Protein AF-A0A645IT34-F1 (afdb_monomer)

Mean predicted aligned error: 4.38 Å

Radius of gyration: 15.66 Å; Cα contacts (8 Å, |Δi|>4): 293; chains: 1; bounding box: 39×38×45 Å

Foldseek 3Di:
DDPPLLVVFVVQQLQVLLVVVVVVFFSKKKWFDWDLFDIHIWTWGADPQFIWTATDDLFPQQGTGDRPHNDPLSRSVSCQCLQAALVQQRITWKMWDIDGCVVCVVVVSNNDPDDPVVVVVVRVVTDIDTNDDPVVNVPDDGDDPVSSVNRNVNGDPVSGRDGDD

pLDDT: mean 91.28, std 12.52, range [31.8, 98.81]

Nearest PDB structures (foldseek):
  7ob6-assembly1_B  TM=9.383E-01  e=1.664E-15  candidate division CPR1
  7ob6-assembly1_A  TM=9.328E-01  e=3.377E-15  candidate division CPR1
  7ob7-assembly1_A-2  TM=9.405E-01  e=4.811E-15  candidate division CPR1
  7pjo-assembly1_AAA  TM=9.382E-01  e=5.742E-15  candidate division CPR1
  7pjo-assembly1_BBB  TM=9.406E-01  e=7.269E-15  candidate division CPR1

Sequence (165 aa):
MFEERTAHCCEGALFAASRLCVLGFPPLLMDLRAWNDDDHVIALFKSDGCWGAVAKSNFTTLRYREPVYRTLRELAMSYFDFYFNTIGQKTLRAYSSPLRLSQFDKRGWSTSDGDLEYIGDSFAKLAYHPLLSEAQTAALSTVDEALLHAGLLGSNPAGLYRPKE

Solvent-accessible surface area (backbone atoms only — not comparable to full-atom values): 9313 Å² total; per-residue (Å²): 141,68,63,83,67,51,50,63,23,41,53,41,11,52,53,42,20,47,52,40,36,76,75,71,37,69,37,26,34,33,43,38,38,41,50,68,45,70,57,48,35,31,10,42,44,74,47,97,82,10,36,24,34,39,33,45,54,58,37,58,67,55,31,71,43,72,49,76,22,79,42,72,66,53,46,54,54,75,39,39,94,63,32,51,37,88,87,23,45,64,20,63,44,28,36,40,54,74,44,62,52,71,84,39,54,94,70,36,70,83,79,49,94,63,89,61,61,70,60,58,63,48,58,76,72,46,59,70,46,72,75,60,53,71,71,57,60,76,66,60,67,61,59,55,68,70,58,46,55,56,29,48,50,90,39,55,78,90,73,54,65,81,60,80,132

Secondary structure (DSSP, 8-state):
---TTHHHHHHHHHHHHHHHHHTT---EEEEEEESSS--EEEEEEEETTEEEEE---SSGGGS-EEEEESSHHHHHHHHHTT-B-TT--B-EEEEEPPEEGGGGGGGTTTT--S--HHHHHHHTTS-EEESS-HHHHHTPPPPPHHHHHHHHTT--GGGS-----

Structure (mmCIF, N/CA/C/O backbone):
data_AF-A0A645IT34-F1
#
_entry.id   AF-A0A645IT34-F1
#
loop_
_atom_site.group_PDB
_atom_site.id
_atom_site.type_symbol
_atom_site.label_atom_id
_atom_site.label_alt_id
_atom_site.label_comp_id
_atom_site.label_asym_id
_atom_site.label_entity_id
_atom_site.label_seq_id
_atom_site.pdbx_PDB_ins_code
_atom_site.Cartn_x
_atom_site.Cartn_y
_atom_site.Cartn_z
_atom_site.occupancy
_atom_site.B_iso_or_equiv
_atom_site.auth_seq_id
_atom_site.auth_comp_id
_atom_site.auth_asym_id
_atom_site.auth_atom_id
_atom_site.pdbx_PDB_model_num
ATOM 1 N N . MET A 1 1 ? 13.071 11.536 10.228 1.00 31.80 1 MET A N 1
ATOM 2 C CA . MET A 1 1 ? 13.920 11.019 9.120 1.00 31.80 1 MET A CA 1
ATOM 3 C C . MET A 1 1 ? 13.035 10.331 8.078 1.00 31.80 1 MET A C 1
ATOM 5 O O . MET A 1 1 ? 13.153 9.137 7.845 1.00 31.80 1 MET A O 1
ATOM 9 N N . PHE A 1 2 ? 12.119 11.085 7.472 1.00 32.41 2 PHE A N 1
ATOM 10 C CA . PHE A 1 2 ? 11.416 10.659 6.267 1.00 32.41 2 PHE A CA 1
ATOM 11 C C . PHE A 1 2 ? 12.224 11.176 5.082 1.00 32.41 2 PHE A C 1
ATOM 13 O O . PHE A 1 2 ? 12.563 12.359 5.058 1.00 32.41 2 PHE A O 1
ATOM 20 N N . GLU A 1 3 ? 12.556 10.331 4.107 1.00 39.53 3 GLU A N 1
ATOM 21 C CA . GLU A 1 3 ? 12.909 10.874 2.795 1.00 39.53 3 GLU A CA 1
ATOM 22 C C . GLU A 1 3 ? 11.698 11.693 2.336 1.00 39.53 3 GLU A C 1
ATOM 24 O O . GLU A 1 3 ? 10.581 11.175 2.363 1.00 39.53 3 GLU A O 1
ATOM 29 N N . GLU A 1 4 ? 11.892 12.960 1.960 1.00 40.44 4 GLU A N 1
ATOM 30 C CA . GLU A 1 4 ? 10.839 13.962 1.679 1.00 40.44 4 GLU A CA 1
ATOM 31 C C . GLU A 1 4 ? 9.715 13.473 0.729 1.00 40.44 4 GLU A C 1
ATOM 33 O O . GLU A 1 4 ? 8.656 14.083 0.629 1.00 40.44 4 GLU A O 1
ATOM 38 N N . ARG A 1 5 ? 9.915 12.341 0.046 1.00 49.25 5 ARG A N 1
ATOM 39 C CA . ARG A 1 5 ? 9.008 11.705 -0.919 1.00 49.25 5 ARG A CA 1
ATOM 40 C C . ARG A 1 5 ? 8.023 10.704 -0.304 1.00 49.25 5 ARG A C 1
ATOM 42 O O . ARG A 1 5 ? 6.899 10.594 -0.791 1.00 49.25 5 ARG A O 1
ATOM 49 N N . THR A 1 6 ? 8.386 10.069 0.813 1.00 49.62 6 THR A N 1
ATOM 50 C CA . THR A 1 6 ? 7.482 9.211 1.612 1.00 49.62 6 THR A CA 1
ATOM 51 C C . THR A 1 6 ? 6.417 10.021 2.363 1.00 49.62 6 THR A C 1
ATOM 53 O O . THR A 1 6 ? 5.335 9.505 2.658 1.00 49.62 6 THR A O 1
ATOM 56 N N . ALA A 1 7 ? 6.671 11.315 2.594 1.00 54.69 7 ALA A N 1
ATOM 57 C CA . ALA A 1 7 ? 5.741 12.229 3.257 1.00 54.69 7 ALA A CA 1
ATOM 58 C C . ALA A 1 7 ? 4.406 12.354 2.498 1.00 54.69 7 ALA A C 1
ATOM 60 O O . ALA A 1 7 ? 3.340 12.227 3.095 1.00 54.69 7 ALA A O 1
ATOM 61 N N . HIS A 1 8 ? 4.436 12.473 1.166 1.00 64.69 8 HIS A N 1
ATOM 62 C CA . HIS A 1 8 ? 3.219 12.718 0.383 1.00 64.69 8 HIS A CA 1
ATOM 63 C C . HIS A 1 8 ? 2.250 11.529 0.313 1.00 64.69 8 HIS A C 1
ATOM 65 O O . HIS A 1 8 ? 1.036 11.725 0.210 1.00 64.69 8 HIS A O 1
ATOM 71 N N . CYS A 1 9 ? 2.754 10.291 0.317 1.00 76.75 9 CYS A N 1
ATOM 72 C CA . CYS A 1 9 ? 1.891 9.106 0.353 1.00 76.75 9 CYS A CA 1
ATOM 73 C C . CYS A 1 9 ? 1.322 8.900 1.764 1.00 76.75 9 CYS A C 1
ATOM 75 O O . CYS A 1 9 ? 0.128 8.632 1.910 1.00 76.75 9 CYS A O 1
ATOM 77 N N . CYS A 1 10 ? 2.148 9.112 2.796 1.00 83.81 10 CYS A N 1
ATOM 78 C CA . CYS A 1 10 ? 1.741 9.020 4.197 1.00 83.81 10 CYS A CA 1
ATOM 79 C C . CYS A 1 10 ? 0.637 10.034 4.547 1.00 83.81 10 CYS A C 1
ATOM 81 O O . CYS A 1 10 ? -0.391 9.648 5.099 1.00 83.81 10 CYS A O 1
ATOM 83 N N . GLU A 1 11 ? 0.780 11.301 4.145 1.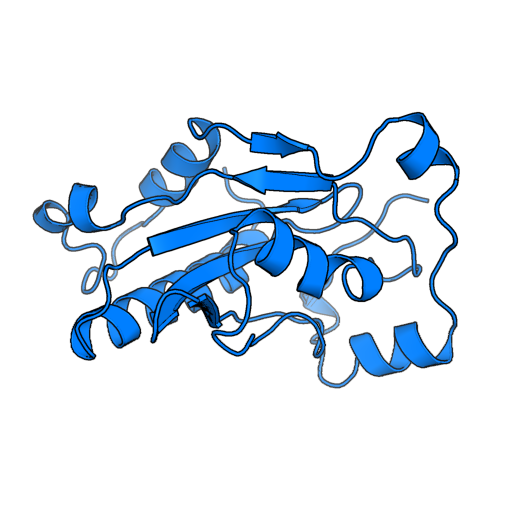00 86.75 11 GLU A N 1
ATOM 84 C CA . GLU A 1 11 ? -0.246 12.344 4.312 1.00 86.75 11 GLU A CA 1
ATOM 85 C C . GLU A 1 11 ? -1.580 11.951 3.664 1.00 86.75 11 GLU A C 1
ATOM 87 O O . GLU A 1 11 ? -2.644 12.057 4.280 1.00 86.75 11 GLU A O 1
ATOM 92 N N . GLY A 1 12 ? -1.532 11.438 2.429 1.00 89.25 12 GLY A N 1
ATOM 93 C CA . GLY A 1 12 ? -2.719 10.957 1.724 1.00 89.25 12 GLY A CA 1
ATOM 94 C C . GLY A 1 12 ? -3.400 9.788 2.441 1.00 89.25 12 GLY A C 1
ATOM 95 O O . GLY A 1 12 ? -4.629 9.748 2.531 1.00 89.25 12 GLY A O 1
ATOM 96 N N . ALA A 1 13 ? -2.619 8.855 2.990 1.00 92.75 13 ALA A N 1
ATOM 97 C CA . ALA A 1 13 ? -3.135 7.731 3.763 1.00 92.75 13 ALA A CA 1
ATOM 98 C C . ALA A 1 13 ? -3.726 8.175 5.110 1.00 92.75 13 ALA A C 1
ATOM 100 O O . ALA A 1 13 ? -4.787 7.695 5.502 1.00 92.75 13 ALA A O 1
ATOM 101 N N . LEU A 1 14 ? -3.101 9.133 5.795 1.00 92.50 14 LEU A N 1
ATOM 102 C CA . LEU A 1 14 ? -3.616 9.718 7.036 1.00 92.50 14 LEU A CA 1
ATOM 103 C C . LEU A 1 14 ? -4.942 10.443 6.806 1.00 92.50 14 LEU A C 1
ATOM 105 O O . LEU A 1 14 ? -5.901 10.238 7.555 1.00 92.50 14 LEU A O 1
ATOM 109 N N . PHE A 1 15 ? -5.032 11.226 5.729 1.00 91.88 15 PHE A N 1
ATOM 110 C CA . PHE A 1 15 ? -6.286 11.845 5.317 1.00 91.88 15 PHE A CA 1
ATOM 111 C C . PHE A 1 15 ? -7.356 10.792 5.010 1.00 91.88 15 PHE A C 1
ATOM 113 O O . PHE A 1 15 ? -8.481 10.893 5.494 1.00 91.88 15 PHE A O 1
ATOM 120 N N . ALA A 1 16 ? -7.025 9.746 4.252 1.00 94.94 16 ALA A N 1
ATOM 121 C CA . ALA A 1 16 ? -7.971 8.674 3.964 1.00 94.94 16 ALA A CA 1
ATOM 122 C C . ALA A 1 16 ? -8.441 7.957 5.243 1.00 94.94 16 ALA A C 1
ATOM 124 O O . ALA A 1 16 ? -9.641 7.749 5.420 1.00 94.94 16 ALA A O 1
ATOM 125 N N . ALA A 1 17 ? -7.529 7.643 6.165 1.00 95.81 17 ALA A N 1
ATOM 126 C CA . ALA A 1 17 ? -7.849 7.010 7.441 1.00 95.81 17 ALA A CA 1
ATOM 127 C C . ALA A 1 17 ? -8.752 7.889 8.319 1.00 95.81 17 ALA A C 1
ATOM 129 O O . ALA A 1 17 ? -9.671 7.369 8.953 1.00 95.81 17 ALA A O 1
ATOM 130 N N . SER A 1 18 ? -8.551 9.212 8.333 1.00 93.94 18 SER A N 1
ATOM 131 C CA . SER A 1 18 ? -9.427 10.124 9.080 1.00 93.94 18 SER A CA 1
ATOM 132 C C . SER A 1 18 ? -10.846 10.151 8.502 1.00 93.94 18 SER A C 1
ATOM 134 O O . SER A 1 18 ? -11.819 10.129 9.256 1.00 93.94 18 SER A O 1
ATOM 136 N N . ARG A 1 19 ? -10.996 10.101 7.171 1.00 95.56 19 ARG A N 1
ATOM 137 C CA . ARG A 1 19 ? -12.315 10.017 6.516 1.00 95.56 19 ARG A CA 1
ATOM 138 C C . ARG A 1 19 ? -12.985 8.664 6.712 1.00 95.56 19 ARG A C 1
ATOM 140 O O . ARG A 1 19 ? -14.176 8.626 7.001 1.00 95.56 19 ARG A O 1
ATOM 147 N N . LEU A 1 20 ? -12.232 7.571 6.642 1.00 96.00 20 LEU A N 1
ATOM 148 C CA . LEU A 1 20 ? -12.731 6.237 6.979 1.00 96.00 20 LEU A CA 1
ATOM 149 C C . LEU A 1 20 ? -13.222 6.171 8.433 1.00 96.00 20 LEU A C 1
ATOM 151 O O . LEU A 1 20 ? -14.267 5.579 8.694 1.00 96.00 20 LEU A O 1
ATOM 155 N N . CYS A 1 21 ? -12.535 6.849 9.355 1.00 94.38 21 CYS A N 1
ATOM 156 C CA . CYS A 1 21 ? -12.971 6.971 10.745 1.00 94.38 21 CYS A CA 1
ATOM 157 C C . CYS A 1 21 ? -14.329 7.673 10.878 1.00 94.38 21 CYS A C 1
ATOM 159 O O . CYS A 1 21 ? -15.185 7.206 11.627 1.00 94.38 21 CYS A O 1
ATOM 161 N N . VAL A 1 22 ? -14.563 8.750 10.118 1.00 94.94 22 VAL A N 1
ATOM 162 C CA . VAL A 1 22 ? -15.874 9.431 10.066 1.00 94.94 22 VAL A CA 1
ATOM 163 C C . VAL A 1 22 ? -16.975 8.499 9.546 1.00 94.94 22 VAL A C 1
ATOM 165 O O . VAL A 1 22 ? -18.113 8.584 9.999 1.00 94.94 22 VAL A O 1
ATOM 168 N N . LEU A 1 23 ? -16.638 7.579 8.640 1.00 95.81 23 LEU A N 1
ATOM 169 C CA . LEU A 1 23 ? -17.555 6.563 8.110 1.00 95.81 23 LEU A CA 1
ATOM 170 C C . LEU A 1 23 ? -17.748 5.352 9.047 1.00 95.81 23 LEU A C 1
ATOM 172 O O . LEU A 1 23 ? -18.473 4.425 8.696 1.00 95.81 23 LEU A O 1
ATOM 176 N N . GLY A 1 24 ? -17.126 5.346 10.232 1.00 96.38 24 GLY A N 1
ATOM 177 C CA . GLY A 1 24 ? -17.273 4.289 11.238 1.00 96.38 24 GLY A CA 1
ATOM 178 C C . GLY A 1 24 ? -16.257 3.146 11.141 1.00 96.38 24 GLY A C 1
ATOM 179 O O . GLY A 1 24 ? -16.355 2.180 11.899 1.00 96.38 24 GLY A O 1
ATOM 180 N N . PHE A 1 25 ? -15.264 3.235 10.251 1.00 97.44 25 PHE A N 1
ATOM 181 C CA . PHE A 1 25 ? -14.182 2.250 10.171 1.00 97.44 25 PHE A CA 1
ATOM 182 C C . PHE A 1 25 ? -13.059 2.569 11.170 1.00 97.44 25 PHE A C 1
ATOM 184 O O . PHE A 1 25 ? -12.793 3.734 11.458 1.00 97.44 25 PHE A O 1
ATOM 191 N N . PRO A 1 26 ? -12.339 1.564 11.696 1.00 96.38 26 PRO A N 1
ATOM 192 C CA . PRO A 1 26 ? -11.176 1.828 12.536 1.00 96.38 26 PRO A CA 1
ATOM 193 C C . PRO A 1 26 ? -10.063 2.521 11.719 1.00 96.38 26 PRO A C 1
ATOM 195 O O . PRO A 1 26 ? -9.798 2.095 10.594 1.00 96.38 26 PRO A O 1
ATOM 198 N N . PRO A 1 27 ? -9.362 3.531 12.271 1.00 95.88 27 PRO A N 1
ATOM 199 C CA . PRO A 1 27 ? -8.312 4.247 11.551 1.00 95.88 27 PRO A CA 1
ATOM 200 C C . PRO A 1 27 ? -7.025 3.413 11.543 1.00 95.88 27 PRO A C 1
ATOM 202 O O . PRO A 1 27 ? -6.215 3.451 12.476 1.00 95.88 27 PRO A O 1
ATOM 205 N N . LEU A 1 28 ? -6.880 2.590 10.509 1.00 97.81 28 LEU A N 1
ATOM 206 C CA . LEU A 1 28 ? -5.786 1.640 10.351 1.00 97.81 28 LEU A CA 1
ATOM 207 C C 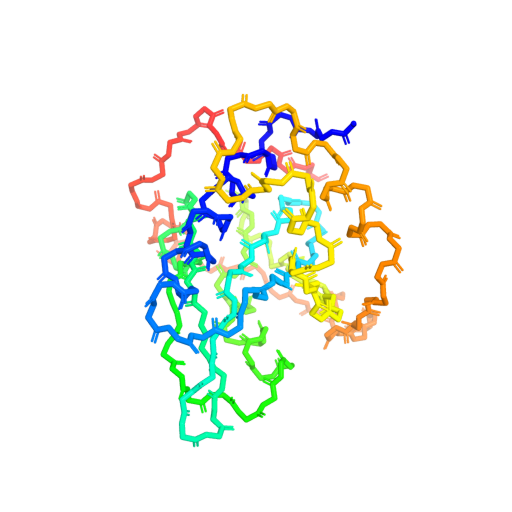. LEU A 1 28 ? -4.929 2.014 9.143 1.00 97.81 28 LEU A C 1
ATOM 209 O O . LEU A 1 28 ? -5.463 2.276 8.067 1.00 97.81 28 LEU A O 1
ATOM 213 N N . LEU A 1 29 ? -3.609 1.967 9.308 1.00 97.62 29 LEU A N 1
ATOM 214 C CA . LEU A 1 29 ? -2.649 2.068 8.211 1.00 97.62 29 LEU A CA 1
ATOM 215 C C . LEU A 1 29 ? -1.864 0.767 8.061 1.00 97.62 29 LEU A C 1
ATOM 217 O O . LEU A 1 29 ? -1.687 0.022 9.024 1.00 97.62 29 LEU A O 1
ATOM 221 N N . MET A 1 30 ? -1.357 0.519 6.863 1.00 98.06 30 MET A N 1
ATOM 222 C CA . MET A 1 30 ? -0.394 -0.541 6.586 1.00 98.06 30 MET A CA 1
ATOM 223 C C . MET A 1 30 ? 0.677 -0.004 5.65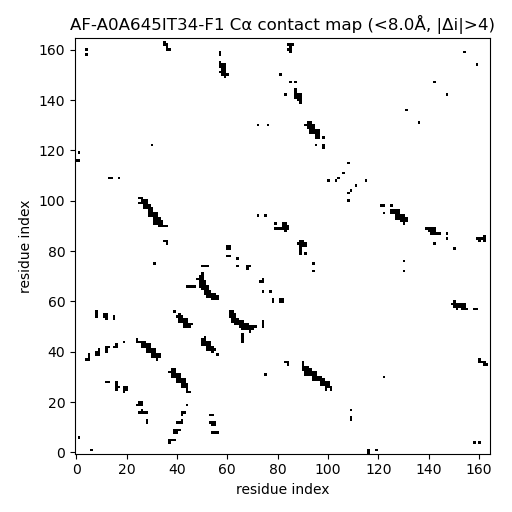4 1.00 98.06 30 MET A C 1
ATOM 225 O O . MET A 1 30 ? 0.360 0.728 4.720 1.00 98.06 30 MET A O 1
ATOM 229 N N . ASP A 1 31 ? 1.922 -0.371 5.917 1.00 97.25 31 ASP A N 1
ATOM 230 C CA . ASP A 1 31 ? 3.045 -0.027 5.061 1.00 97.25 31 ASP A CA 1
ATOM 231 C C . ASP A 1 31 ? 3.371 -1.185 4.112 1.00 97.25 31 ASP A C 1
ATOM 233 O O . ASP A 1 31 ? 3.454 -2.345 4.533 1.00 97.25 31 ASP A O 1
ATOM 237 N N . LEU A 1 32 ? 3.526 -0.866 2.832 1.00 97.81 32 LEU A N 1
ATOM 238 C CA . LEU A 1 32 ? 4.000 -1.755 1.783 1.00 97.81 32 LEU A CA 1
ATOM 239 C C . LEU A 1 32 ? 5.468 -1.427 1.517 1.00 97.81 32 LEU A C 1
ATOM 241 O O . LEU A 1 32 ? 5.782 -0.379 0.961 1.00 97.81 32 LEU A O 1
ATOM 245 N N . ARG A 1 33 ? 6.356 -2.347 1.895 1.00 96.50 33 ARG A N 1
ATOM 246 C CA . ARG A 1 33 ? 7.799 -2.136 1.808 1.00 96.50 33 ARG A CA 1
ATOM 247 C C . ARG A 1 33 ? 8.357 -2.590 0.474 1.00 96.50 33 ARG A C 1
ATOM 249 O O . ARG A 1 33 ? 8.176 -3.756 0.092 1.00 96.50 33 ARG A O 1
ATOM 256 N N . ALA A 1 34 ? 9.099 -1.709 -0.175 1.00 96.38 34 ALA A N 1
ATOM 257 C CA . ALA A 1 34 ? 9.693 -1.924 -1.476 1.00 96.38 34 ALA A CA 1
ATOM 258 C C . ALA A 1 34 ? 11.230 -1.979 -1.423 1.00 96.38 34 ALA A C 1
ATOM 260 O O . ALA A 1 34 ? 11.880 -1.667 -0.427 1.00 96.38 34 ALA A O 1
ATOM 261 N N . TRP A 1 35 ? 11.825 -2.459 -2.511 1.00 96.56 35 TRP A N 1
ATOM 262 C CA . TRP A 1 35 ? 13.264 -2.461 -2.754 1.00 96.56 35 TRP A CA 1
ATOM 263 C C . TRP A 1 35 ? 13.560 -1.612 -3.987 1.00 96.56 35 TRP A C 1
ATOM 265 O O . TRP A 1 35 ? 12.932 -1.833 -5.017 1.00 96.56 35 TRP A O 1
ATOM 275 N N . ASN A 1 36 ? 14.546 -0.711 -3.903 1.00 95.50 36 ASN A N 1
ATOM 276 C CA . ASN A 1 36 ? 14.923 0.194 -5.001 1.00 95.50 36 ASN A CA 1
ATOM 277 C C . ASN A 1 36 ? 13.731 1.018 -5.533 1.00 95.50 36 ASN A C 1
ATOM 279 O O . ASN A 1 36 ? 13.572 1.197 -6.744 1.00 95.50 36 ASN A O 1
ATOM 283 N N . ASP A 1 37 ? 12.869 1.446 -4.610 1.00 95.00 37 ASP A N 1
ATOM 284 C CA . ASP A 1 37 ? 11.627 2.181 -4.849 1.00 95.00 37 ASP A CA 1
ATOM 285 C C . ASP A 1 37 ? 11.160 2.853 -3.548 1.00 95.00 37 ASP A C 1
ATOM 287 O O . ASP A 1 37 ? 11.715 2.567 -2.483 1.00 95.00 37 ASP A O 1
ATOM 291 N N . ASP A 1 38 ? 10.131 3.696 -3.629 1.00 91.62 38 ASP A N 1
ATOM 292 C CA . ASP A 1 38 ? 9.465 4.261 -2.451 1.00 91.62 38 ASP A CA 1
ATOM 293 C C . ASP A 1 38 ? 8.559 3.216 -1.765 1.00 91.62 38 ASP A C 1
ATOM 295 O O . ASP A 1 38 ? 7.832 2.464 -2.426 1.00 91.62 38 ASP A O 1
ATOM 299 N N . ASP A 1 39 ? 8.557 3.209 -0.429 1.00 93.50 39 ASP A N 1
ATOM 300 C CA . ASP A 1 39 ? 7.551 2.507 0.380 1.00 93.50 39 ASP A CA 1
ATOM 301 C C . ASP A 1 39 ? 6.172 3.180 0.221 1.00 93.50 39 ASP A C 1
ATOM 303 O O . ASP A 1 39 ? 6.061 4.371 -0.098 1.00 93.50 39 ASP A O 1
ATOM 307 N N . HIS A 1 40 ? 5.095 2.425 0.450 1.00 94.44 40 HIS A N 1
ATOM 308 C CA . HIS A 1 40 ? 3.733 2.905 0.211 1.00 94.44 40 HIS A CA 1
ATOM 309 C C . HIS A 1 40 ? 2.788 2.615 1.371 1.00 94.44 40 HIS A C 1
ATOM 311 O O . HIS A 1 40 ? 2.376 1.480 1.618 1.00 94.44 40 HIS A O 1
ATOM 317 N N . VAL A 1 41 ? 2.383 3.684 2.054 1.00 95.69 41 VAL A N 1
ATOM 318 C CA . VAL A 1 41 ? 1.425 3.622 3.158 1.00 95.69 41 VAL A CA 1
ATOM 319 C C . VAL A 1 41 ? -0.002 3.676 2.616 1.00 95.69 41 VAL A C 1
ATOM 321 O O . VAL A 1 41 ? -0.367 4.581 1.864 1.00 95.69 41 VAL A O 1
ATOM 324 N N . ILE A 1 42 ? -0.835 2.725 3.039 1.00 97.75 42 ILE A N 1
ATOM 325 C CA . ILE A 1 42 ? -2.238 2.617 2.628 1.00 97.75 42 ILE A CA 1
ATOM 326 C C . ILE A 1 42 ? -3.175 2.638 3.838 1.00 97.75 42 ILE A C 1
ATOM 328 O O . ILE A 1 42 ? -2.873 2.058 4.884 1.00 97.75 42 ILE A O 1
ATOM 332 N N . ALA A 1 43 ? -4.332 3.286 3.697 1.00 98.31 43 ALA A N 1
ATOM 333 C CA . ALA A 1 43 ? -5.379 3.279 4.712 1.00 98.31 43 ALA A CA 1
ATOM 334 C C . ALA A 1 43 ? -6.277 2.056 4.529 1.00 98.31 43 ALA A C 1
ATOM 336 O O . ALA A 1 43 ? -6.857 1.859 3.461 1.00 98.31 43 ALA A O 1
ATOM 337 N N . LEU A 1 44 ? -6.390 1.238 5.570 1.00 98.62 44 LEU A N 1
ATOM 338 C CA . LEU A 1 44 ? -7.147 -0.005 5.541 1.00 98.62 44 LEU A CA 1
ATOM 339 C C . LEU A 1 44 ? -8.593 0.217 5.974 1.00 98.62 44 LEU A C 1
ATOM 341 O O . LEU A 1 44 ? -8.871 0.941 6.929 1.00 98.62 44 LEU A O 1
ATOM 345 N N . PHE A 1 45 ? -9.504 -0.518 5.349 1.00 98.62 45 PHE A N 1
ATOM 346 C CA . PHE A 1 45 ? -10.867 -0.688 5.841 1.00 98.62 45 PHE A CA 1
ATOM 347 C C . PHE A 1 45 ? -11.333 -2.124 5.615 1.00 98.62 45 PHE A C 1
ATOM 349 O O . PHE A 1 45 ? -10.729 -2.880 4.851 1.00 98.62 45 PHE A O 1
ATOM 356 N N . LYS A 1 46 ? -12.392 -2.522 6.322 1.00 98.31 46 LYS A N 1
ATOM 357 C CA . LYS A 1 46 ? -12.940 -3.874 6.235 1.00 98.31 46 LYS A CA 1
ATOM 358 C C . LYS A 1 46 ? -14.456 -3.816 6.086 1.00 98.31 46 LYS A C 1
ATOM 360 O O . LYS A 1 46 ? -15.114 -3.273 6.967 1.00 98.31 46 LYS A O 1
ATOM 365 N N . SER A 1 47 ? -14.983 -4.389 5.006 1.00 98.06 47 SER A N 1
ATOM 366 C CA . SER A 1 47 ? -16.422 -4.530 4.743 1.00 98.06 47 SER A CA 1
ATOM 367 C C . SER A 1 47 ? -16.744 -5.996 4.502 1.00 98.06 47 SER A C 1
ATOM 369 O O . SER A 1 47 ? -15.976 -6.685 3.837 1.00 98.06 47 SER A O 1
ATOM 371 N N . ASP A 1 48 ? -17.835 -6.488 5.089 1.00 97.19 48 ASP A N 1
ATOM 372 C CA . ASP A 1 48 ? -18.326 -7.863 4.893 1.00 97.19 48 ASP A CA 1
ATOM 373 C C . ASP A 1 48 ? -17.245 -8.943 5.082 1.00 97.19 48 ASP A C 1
ATOM 375 O O . ASP A 1 48 ? -17.144 -9.930 4.355 1.00 97.19 48 ASP A O 1
ATOM 379 N N . GLY A 1 49 ? -16.376 -8.731 6.075 1.00 97.38 49 GLY A N 1
ATOM 380 C CA . GLY A 1 49 ? -15.290 -9.654 6.401 1.00 97.38 49 GLY A CA 1
ATOM 381 C C . GLY A 1 49 ? -14.072 -9.587 5.469 1.00 97.38 49 GLY A C 1
ATOM 382 O O . GLY A 1 49 ? -13.095 -10.289 5.739 1.00 97.38 49 GLY A O 1
ATOM 383 N N . CYS A 1 50 ? -14.064 -8.702 4.474 1.00 98.69 50 CYS A N 1
ATOM 384 C CA . CYS A 1 50 ? -12.995 -8.544 3.492 1.00 98.69 50 CYS A CA 1
ATOM 385 C C . CYS A 1 50 ? -12.301 -7.177 3.604 1.00 98.69 50 CYS A C 1
ATOM 387 O O . CYS A 1 50 ? -12.911 -6.165 3.943 1.00 98.69 50 CYS A O 1
ATOM 389 N N . TRP A 1 51 ? -10.996 -7.162 3.360 1.00 98.81 51 TRP A N 1
ATOM 390 C CA . TRP A 1 51 ? -10.123 -5.995 3.418 1.00 98.81 51 TRP A CA 1
ATOM 391 C C . TRP A 1 51 ? -10.130 -5.239 2.106 1.00 98.81 51 TRP A C 1
ATOM 393 O O . TRP A 1 51 ? -10.025 -5.862 1.053 1.00 98.81 51 TRP A O 1
ATOM 403 N N . GLY A 1 52 ? -10.182 -3.913 2.196 1.00 98.69 52 GLY A N 1
ATOM 404 C CA . GLY A 1 52 ? -9.925 -2.973 1.112 1.00 98.69 52 GLY A CA 1
ATOM 405 C C . GLY A 1 52 ? -8.931 -1.904 1.559 1.00 98.69 52 GLY A C 1
ATOM 406 O O . GLY A 1 52 ? -8.531 -1.857 2.730 1.00 98.69 52 GLY A O 1
ATOM 407 N N . ALA A 1 53 ? -8.522 -1.047 0.625 1.00 98.50 53 ALA A N 1
ATOM 408 C CA . ALA A 1 53 ? -7.602 0.040 0.927 1.00 98.50 53 ALA A CA 1
ATOM 409 C C . ALA A 1 53 ? -7.851 1.307 0.108 1.00 98.50 53 ALA A C 1
ATOM 411 O O . ALA A 1 53 ? -8.231 1.259 -1.061 1.00 98.50 53 ALA A O 1
ATOM 412 N N . VAL A 1 54 ? -7.574 2.451 0.729 1.00 98.00 54 VAL A N 1
ATOM 413 C CA . VAL A 1 54 ? -7.549 3.772 0.097 1.00 98.00 54 VAL A CA 1
ATOM 414 C C . VAL A 1 54 ? -6.128 4.317 0.201 1.00 98.00 54 VAL A C 1
ATOM 416 O O . VAL A 1 54 ? -5.535 4.311 1.278 1.00 98.00 54 VAL A O 1
ATOM 419 N N . ALA A 1 55 ? -5.571 4.790 -0.912 1.00 94.69 55 ALA A N 1
ATOM 420 C CA . ALA A 1 55 ? -4.210 5.312 -0.946 1.00 94.69 55 ALA A CA 1
ATOM 421 C C . ALA A 1 55 ? -4.022 6.349 -2.059 1.00 94.69 55 ALA A C 1
ATOM 423 O O . ALA A 1 55 ? -4.736 6.336 -3.068 1.00 94.69 55 ALA A O 1
ATOM 424 N N . LYS A 1 56 ? -3.016 7.213 -1.897 1.00 92.25 56 LYS A N 1
ATOM 425 C CA . LYS A 1 56 ? -2.533 8.137 -2.929 1.00 92.25 56 LYS A CA 1
ATOM 426 C C . LYS A 1 56 ? -1.181 7.650 -3.429 1.00 92.25 56 LYS A C 1
ATOM 428 O O . LYS A 1 56 ? -0.294 7.419 -2.625 1.00 92.25 56 LYS A O 1
ATOM 433 N N . SER A 1 57 ? -0.996 7.571 -4.745 1.00 91.69 57 SER A N 1
ATOM 434 C CA . SER A 1 57 ? 0.294 7.229 -5.355 1.00 91.69 57 SER A CA 1
ATOM 435 C C . SER A 1 57 ? 0.516 7.997 -6.659 1.00 91.69 57 SER A C 1
ATOM 437 O O . SER A 1 57 ? -0.449 8.370 -7.341 1.00 91.69 57 SER A O 1
ATOM 439 N N . ASN A 1 58 ? 1.793 8.227 -6.985 1.00 90.19 58 ASN A N 1
ATOM 440 C CA . ASN A 1 58 ? 2.223 8.732 -8.291 1.00 90.19 58 ASN A CA 1
ATOM 441 C C . ASN A 1 58 ? 1.995 7.693 -9.395 1.00 90.19 58 ASN A C 1
ATOM 443 O O . ASN A 1 58 ? 1.741 8.079 -10.531 1.00 90.19 58 ASN A O 1
ATOM 447 N N . PHE A 1 59 ? 2.011 6.402 -9.051 1.00 93.31 59 PHE A N 1
ATOM 448 C CA . PHE A 1 59 ? 1.618 5.337 -9.961 1.00 93.31 59 PHE A CA 1
ATOM 449 C C . PHE A 1 59 ? 0.102 5.172 -9.931 1.00 93.31 59 PHE A C 1
ATOM 451 O O . PHE A 1 59 ? -0.512 4.975 -8.878 1.00 93.31 59 PHE A O 1
ATOM 458 N N . THR A 1 60 ? -0.522 5.244 -11.103 1.00 91.81 60 THR A N 1
ATOM 459 C CA . THR A 1 60 ? -1.984 5.192 -11.232 1.00 91.81 60 THR A CA 1
ATOM 460 C C . THR A 1 60 ? -2.569 3.864 -10.746 1.00 91.81 60 THR A C 1
ATOM 462 O O . THR A 1 60 ? -3.676 3.832 -10.206 1.00 91.81 60 THR A O 1
ATOM 465 N N . THR A 1 61 ? -1.803 2.782 -10.836 1.00 93.25 61 THR A N 1
ATOM 466 C CA . THR A 1 61 ? -2.201 1.422 -10.452 1.00 93.25 61 THR A CA 1
ATOM 467 C C . THR A 1 61 ? -2.149 1.147 -8.939 1.00 93.25 61 THR A C 1
ATOM 469 O O . THR A 1 61 ? -2.729 0.159 -8.474 1.00 93.25 61 THR A O 1
ATOM 472 N N . LEU A 1 62 ? -1.512 2.019 -8.144 1.00 95.75 62 LEU A N 1
ATOM 473 C CA . LEU A 1 62 ? -1.220 1.800 -6.715 1.00 95.75 62 LEU A CA 1
ATOM 474 C C . LEU A 1 62 ? -2.136 2.585 -5.755 1.00 95.75 62 LEU A C 1
ATOM 476 O O . LEU A 1 62 ? -1.753 2.901 -4.632 1.00 95.75 62 LEU A O 1
ATOM 480 N N . ARG A 1 63 ? -3.357 2.926 -6.177 1.00 94.00 63 ARG A N 1
ATOM 481 C CA . ARG A 1 63 ? -4.309 3.709 -5.367 1.00 94.00 63 ARG A CA 1
ATOM 482 C C . ARG A 1 63 ? -5.293 2.805 -4.606 1.00 94.00 63 ARG A C 1
ATOM 484 O O . ARG A 1 63 ? -4.897 2.080 -3.694 1.00 94.00 63 ARG A O 1
ATOM 491 N N . TYR 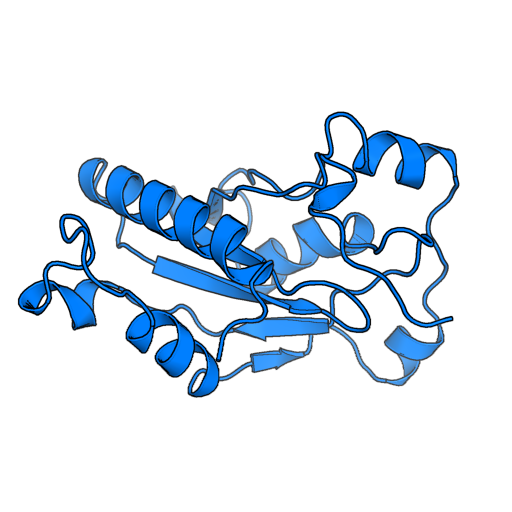A 1 64 ? -6.572 2.851 -4.973 1.00 97.38 64 TYR A N 1
ATOM 492 C CA . TYR A 1 64 ? -7.668 2.159 -4.291 1.00 97.38 64 TYR A CA 1
ATOM 493 C C . TYR A 1 64 ? -7.696 0.645 -4.556 1.00 97.38 64 TYR A C 1
ATOM 495 O O . TYR A 1 64 ? -7.272 0.169 -5.617 1.00 97.38 64 TYR A O 1
ATOM 503 N N . ARG A 1 65 ? -8.236 -0.101 -3.588 1.00 98.31 65 ARG A N 1
ATOM 504 C CA . ARG A 1 65 ? -8.561 -1.525 -3.679 1.00 98.31 65 ARG A CA 1
ATOM 505 C C . ARG A 1 65 ? -9.913 -1.800 -3.030 1.00 98.31 65 ARG A C 1
ATOM 507 O O . ARG A 1 65 ? -10.125 -1.441 -1.872 1.00 98.31 65 ARG A O 1
ATOM 514 N N . GLU A 1 66 ? -10.781 -2.486 -3.771 1.00 98.38 66 GLU A N 1
ATOM 515 C CA . GLU A 1 66 ? -12.085 -2.939 -3.274 1.00 98.38 66 GLU A CA 1
ATOM 516 C C . GLU A 1 66 ? -11.948 -3.889 -2.075 1.00 98.38 66 GLU A C 1
ATOM 518 O O . GLU A 1 66 ? -10.956 -4.625 -1.995 1.00 98.38 66 GLU A O 1
ATOM 523 N N . PRO A 1 67 ? -12.936 -3.929 -1.159 1.00 98.31 67 PRO A N 1
ATOM 524 C CA . PRO A 1 67 ? -12.909 -4.796 0.005 1.00 98.31 67 PRO A CA 1
ATOM 525 C C . PRO A 1 67 ? -13.255 -6.246 -0.355 1.00 98.31 67 PRO A C 1
ATOM 527 O O . PRO A 1 67 ? -14.298 -6.756 0.034 1.00 98.31 67 PRO A O 1
ATOM 530 N N . VAL A 1 68 ? -12.390 -6.921 -1.114 1.00 98.62 68 VAL A N 1
ATOM 531 C CA . VAL A 1 68 ? -12.602 -8.307 -1.589 1.00 98.62 68 VAL A CA 1
ATOM 532 C C . VAL A 1 68 ? -11.528 -9.289 -1.109 1.00 98.62 68 VAL A C 1
ATOM 534 O O . VAL A 1 68 ? -11.610 -10.484 -1.387 1.00 98.62 68 VAL A O 1
ATOM 537 N N . TYR A 1 69 ? -10.524 -8.810 -0.370 1.00 98.69 69 TYR A N 1
ATOM 538 C CA . TYR A 1 69 ? -9.362 -9.601 0.046 1.00 98.69 69 TYR A CA 1
ATOM 539 C C . TYR A 1 69 ? -9.553 -10.163 1.458 1.00 98.69 69 TYR A C 1
ATOM 541 O O . TYR A 1 69 ? -9.791 -9.421 2.407 1.00 98.69 69 TYR A O 1
ATOM 549 N N . ARG A 1 70 ? -9.425 -11.475 1.659 1.00 98.38 70 ARG A N 1
ATOM 550 C CA . ARG A 1 70 ? -9.699 -12.106 2.967 1.00 98.38 70 ARG A CA 1
ATOM 551 C C . ARG A 1 70 ? -8.597 -11.847 3.983 1.00 98.38 70 ARG A C 1
ATOM 553 O O . ARG A 1 70 ? -8.851 -11.770 5.187 1.00 98.38 70 ARG A O 1
ATOM 560 N N . THR A 1 71 ? -7.368 -11.698 3.502 1.00 98.69 71 THR A N 1
ATOM 561 C CA . THR A 1 71 ? -6.181 -11.482 4.332 1.00 98.69 71 THR A CA 1
ATOM 562 C C . THR A 1 71 ? -5.431 -10.222 3.914 1.00 98.69 71 THR A C 1
ATOM 564 O O . THR A 1 71 ? -5.518 -9.776 2.772 1.00 98.69 71 THR A O 1
ATOM 567 N N . LEU A 1 72 ? -4.645 -9.659 4.835 1.00 98.62 72 LEU A N 1
ATOM 568 C CA . LEU A 1 72 ? -3.762 -8.532 4.518 1.00 98.62 72 LEU A CA 1
ATOM 569 C C . LEU A 1 72 ? -2.690 -8.921 3.496 1.00 98.62 72 LEU A C 1
ATOM 571 O O . LEU A 1 72 ? -2.331 -8.107 2.653 1.00 98.62 72 LEU A O 1
ATOM 575 N N . ARG A 1 73 ? -2.242 -10.184 3.513 1.00 98.56 73 ARG A N 1
ATOM 576 C CA . ARG A 1 73 ? -1.354 -10.719 2.478 1.00 98.56 73 ARG A CA 1
ATOM 577 C C . ARG A 1 73 ? -2.016 -10.678 1.104 1.00 98.56 73 ARG A C 1
ATOM 579 O O . ARG A 1 73 ? -1.377 -10.247 0.157 1.00 98.56 73 ARG A O 1
ATOM 586 N N . GLU A 1 74 ? -3.267 -11.124 0.978 1.00 98.75 74 GLU A N 1
ATOM 587 C CA . GLU A 1 74 ? -4.009 -11.050 -0.291 1.00 98.75 74 GLU A CA 1
ATOM 588 C C . GLU A 1 74 ? -4.156 -9.604 -0.773 1.00 98.75 74 GLU A C 1
ATOM 590 O O . GLU A 1 74 ? -3.895 -9.323 -1.941 1.00 98.75 74 GLU A O 1
ATOM 595 N N . LEU A 1 75 ? -4.491 -8.680 0.134 1.00 98.81 75 LEU A N 1
ATOM 596 C CA . LEU A 1 75 ? -4.554 -7.255 -0.181 1.00 98.81 75 LEU A CA 1
ATOM 597 C C . LEU A 1 75 ? -3.196 -6.736 -0.679 1.00 98.81 75 LEU A C 1
ATOM 599 O O . LEU A 1 75 ? -3.146 -6.105 -1.730 1.00 98.81 75 LEU A O 1
ATOM 603 N N . ALA A 1 76 ? -2.096 -7.036 0.015 1.00 98.62 76 ALA A N 1
ATOM 604 C CA . ALA A 1 76 ? -0.750 -6.647 -0.408 1.00 98.62 76 ALA A CA 1
ATOM 605 C C . ALA A 1 76 ? -0.376 -7.257 -1.774 1.00 98.62 76 ALA A C 1
ATOM 607 O O . ALA A 1 76 ? 0.137 -6.559 -2.647 1.00 98.62 76 ALA A O 1
ATOM 608 N N . MET A 1 77 ? -0.709 -8.530 -2.010 1.00 98.56 77 MET A N 1
ATOM 609 C CA . MET A 1 77 ? -0.479 -9.195 -3.298 1.00 98.56 77 MET A CA 1
ATOM 610 C C . MET A 1 77 ? -1.271 -8.558 -4.448 1.00 98.56 77 MET A C 1
ATOM 612 O O . MET A 1 77 ? -0.801 -8.592 -5.579 1.00 98.56 77 MET A O 1
ATOM 616 N N . SER A 1 78 ? -2.410 -7.909 -4.188 1.00 98.44 78 SER A N 1
ATOM 617 C CA . SER A 1 78 ? -3.151 -7.155 -5.216 1.00 98.44 78 SER A CA 1
ATOM 618 C C . SER A 1 78 ? -2.410 -5.919 -5.747 1.00 98.44 78 SER A C 1
ATOM 620 O O . SER A 1 78 ? -2.781 -5.349 -6.777 1.00 98.44 78 SER A O 1
ATOM 622 N N . TYR A 1 79 ? -1.381 -5.460 -5.035 1.00 98.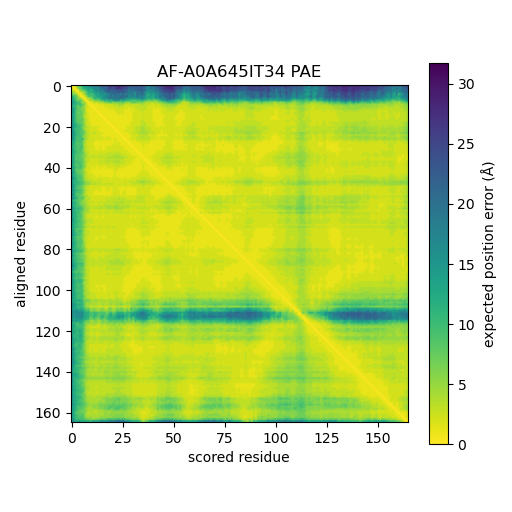25 79 TYR A N 1
ATOM 623 C CA . TYR A 1 79 ? -0.486 -4.407 -5.504 1.00 98.25 79 TYR A CA 1
ATOM 624 C C . TYR A 1 79 ? 0.722 -4.975 -6.252 1.00 98.25 79 TYR A C 1
ATOM 626 O O . TYR A 1 79 ? 1.252 -4.292 -7.116 1.00 98.25 79 TYR A O 1
ATOM 634 N N . PHE A 1 80 ? 1.122 -6.218 -5.967 1.00 98.25 80 PHE A N 1
ATOM 635 C CA . PHE A 1 80 ? 2.420 -6.790 -6.329 1.00 98.25 80 PHE A CA 1
ATOM 636 C C . PHE A 1 80 ? 2.813 -6.635 -7.805 1.00 98.25 80 PHE A C 1
ATOM 638 O O . PHE A 1 80 ? 3.845 -6.036 -8.092 1.00 98.25 80 PHE A O 1
ATOM 645 N N . ASP A 1 81 ? 1.999 -7.123 -8.746 1.00 96.75 81 ASP A N 1
ATOM 646 C CA . ASP A 1 81 ? 2.339 -7.060 -10.179 1.00 96.75 81 ASP A CA 1
ATOM 647 C C . ASP A 1 81 ? 2.336 -5.636 -10.749 1.00 96.75 81 ASP A C 1
ATOM 649 O O . ASP A 1 81 ? 2.904 -5.389 -11.811 1.00 96.75 81 ASP A O 1
ATOM 653 N N . PHE A 1 82 ? 1.734 -4.697 -10.022 1.00 97.06 82 PHE A N 1
ATOM 654 C CA . PHE A 1 82 ? 1.639 -3.291 -10.387 1.00 97.06 82 PHE A CA 1
ATOM 655 C C . PHE A 1 82 ? 2.613 -2.398 -9.618 1.00 97.06 82 PHE A C 1
ATOM 657 O O . PHE A 1 82 ? 2.607 -1.185 -9.822 1.00 97.06 82 PHE A O 1
ATOM 664 N N . TYR A 1 83 ? 3.405 -2.984 -8.719 1.00 97.50 83 TYR A N 1
ATOM 665 C CA . TYR A 1 83 ? 4.347 -2.278 -7.868 1.00 97.50 83 TYR A CA 1
ATOM 666 C C . TYR A 1 83 ? 5.745 -2.416 -8.464 1.00 97.50 83 TYR A C 1
ATOM 668 O O . TYR A 1 83 ? 6.450 -3.409 -8.251 1.00 97.50 83 TYR A O 1
ATOM 676 N N . PHE A 1 84 ? 6.112 -1.415 -9.254 1.00 97.44 84 PHE A N 1
ATOM 677 C CA . PHE A 1 84 ? 7.378 -1.355 -9.962 1.00 97.44 84 PHE A CA 1
ATOM 678 C C . PHE A 1 84 ? 7.912 0.074 -10.020 1.00 97.44 84 PHE A C 1
ATOM 680 O O . PHE A 1 84 ? 7.140 1.031 -10.027 1.00 97.44 84 PHE A O 1
ATOM 687 N N . ASN A 1 85 ? 9.234 0.202 -10.110 1.00 96.38 85 ASN A N 1
ATOM 688 C CA . ASN A 1 85 ? 9.907 1.494 -10.175 1.00 96.38 85 ASN A CA 1
ATOM 689 C C . ASN A 1 85 ? 9.939 2.057 -11.609 1.00 96.38 85 ASN A C 1
ATOM 691 O O . ASN A 1 85 ? 9.452 1.451 -12.566 1.00 96.38 85 ASN A O 1
ATOM 695 N N . THR A 1 86 ? 10.546 3.233 -11.781 1.00 95.44 86 THR A N 1
ATOM 696 C CA . THR A 1 86 ? 10.583 3.960 -13.065 1.00 95.44 86 THR A CA 1
ATOM 697 C C . THR A 1 86 ? 11.415 3.290 -14.163 1.00 95.44 86 THR A C 1
ATOM 699 O O . THR A 1 86 ? 11.302 3.694 -15.318 1.00 95.44 86 THR A O 1
ATOM 702 N N . ILE A 1 87 ? 12.193 2.253 -13.835 1.00 95.62 87 ILE A N 1
ATOM 703 C CA . ILE A 1 87 ? 12.908 1.401 -14.803 1.00 95.62 87 ILE A CA 1
ATOM 704 C C . ILE A 1 87 ? 12.244 0.023 -14.978 1.00 95.62 87 ILE A C 1
ATOM 706 O O . ILE A 1 87 ? 12.798 -0.863 -15.622 1.00 95.62 87 ILE A O 1
ATOM 710 N N . GLY A 1 88 ? 11.051 -0.171 -14.407 1.00 96.81 88 GLY A N 1
ATOM 711 C CA . GLY A 1 88 ? 10.221 -1.356 -14.605 1.00 96.81 88 GLY A CA 1
ATOM 712 C C . GLY A 1 88 ? 10.589 -2.579 -13.758 1.00 96.81 88 GLY A C 1
ATOM 713 O O . GLY A 1 88 ? 10.082 -3.672 -14.014 1.00 96.81 88 GLY A O 1
ATOM 714 N N . GLN A 1 89 ? 11.446 -2.446 -12.742 1.00 97.75 89 GLN A N 1
ATOM 715 C CA . GLN A 1 89 ? 11.722 -3.546 -11.811 1.00 97.75 89 GLN A CA 1
ATOM 716 C C . GLN A 1 89 ? 10.549 -3.718 -10.843 1.00 97.75 89 GLN A C 1
ATOM 718 O O . GLN A 1 89 ? 10.092 -2.737 -10.268 1.00 97.75 89 GLN A O 1
ATOM 723 N N . LYS A 1 90 ? 10.094 -4.954 -10.600 1.00 98.19 90 LYS A N 1
ATOM 724 C CA . LYS A 1 90 ? 9.082 -5.244 -9.568 1.00 98.19 90 LYS A CA 1
ATOM 725 C C . LYS A 1 90 ? 9.691 -5.145 -8.169 1.00 98.19 90 LYS A C 1
ATOM 727 O O . LYS A 1 90 ? 10.625 -5.883 -7.826 1.00 98.19 90 LYS A O 1
ATOM 732 N N . THR A 1 91 ? 9.151 -4.266 -7.334 1.00 97.88 91 THR A N 1
ATOM 733 C CA . THR A 1 91 ? 9.869 -3.750 -6.154 1.00 97.88 91 THR A CA 1
ATOM 734 C C . THR A 1 91 ? 9.233 -4.115 -4.819 1.00 97.88 91 THR A C 1
ATOM 736 O O . THR A 1 91 ? 9.954 -4.164 -3.828 1.00 97.88 91 THR A O 1
ATOM 739 N N . LEU A 1 92 ? 7.949 -4.483 -4.756 1.00 98.44 92 LEU A N 1
ATOM 740 C CA . LEU A 1 92 ? 7.296 -4.861 -3.495 1.00 98.44 92 LEU A CA 1
ATOM 741 C C . LEU A 1 92 ? 7.938 -6.113 -2.856 1.00 98.44 92 LEU A C 1
ATOM 743 O O . LEU A 1 92 ? 8.156 -7.126 -3.529 1.00 98.44 92 LEU A O 1
ATOM 747 N N . ARG A 1 93 ? 8.246 -6.059 -1.552 1.00 98.38 93 ARG A N 1
ATOM 748 C CA . ARG A 1 93 ? 8.923 -7.144 -0.809 1.00 98.38 93 ARG A CA 1
ATOM 749 C C . ARG A 1 93 ? 8.190 -7.599 0.443 1.00 98.38 93 ARG A C 1
ATOM 751 O O . ARG A 1 93 ? 8.231 -8.789 0.754 1.00 98.38 93 ARG A O 1
ATOM 758 N N . ALA A 1 94 ? 7.539 -6.696 1.166 1.00 98.44 94 ALA A N 1
ATOM 759 C CA . ALA A 1 94 ? 6.886 -7.025 2.430 1.00 98.44 94 ALA A CA 1
ATOM 760 C C . ALA A 1 94 ? 5.708 -6.093 2.722 1.00 98.44 94 ALA A C 1
ATOM 762 O O . ALA A 1 94 ? 5.538 -5.065 2.074 1.00 98.44 94 ALA A O 1
ATOM 763 N N . TYR A 1 95 ? 4.914 -6.446 3.729 1.00 98.62 95 TYR A N 1
ATOM 764 C CA . TYR A 1 95 ? 3.888 -5.572 4.295 1.00 98.62 95 TYR A CA 1
ATOM 765 C C . TYR A 1 95 ? 3.976 -5.570 5.821 1.00 98.62 95 TYR A C 1
ATOM 767 O O . TYR A 1 95 ? 4.366 -6.572 6.426 1.00 98.62 95 TYR A O 1
ATOM 775 N N . SER A 1 96 ? 3.625 -4.455 6.452 1.00 98.44 96 SER A N 1
ATOM 776 C CA . SER A 1 96 ? 3.609 -4.344 7.908 1.00 98.44 96 SER A CA 1
ATOM 777 C C . SER A 1 96 ? 2.349 -4.970 8.518 1.00 98.44 96 SER A C 1
ATOM 779 O O . SER A 1 96 ? 1.299 -5.080 7.883 1.00 98.44 96 SER A O 1
ATOM 781 N N . SER A 1 97 ? 2.398 -5.308 9.805 1.00 98.00 97 SER A N 1
ATOM 782 C CA . SER A 1 97 ? 1.178 -5.412 10.615 1.00 98.00 97 SER A CA 1
ATOM 783 C C . SER A 1 97 ? 0.424 -4.065 10.626 1.00 98.00 97 SER A C 1
ATOM 785 O O . SER A 1 97 ? 1.071 -3.020 10.501 1.00 98.00 97 SER A O 1
ATOM 787 N N . PRO A 1 98 ? -0.913 -4.038 10.805 1.00 97.88 98 PRO A N 1
ATOM 788 C CA . PRO A 1 98 ? -1.663 -2.784 10.835 1.00 97.88 98 PRO A CA 1
ATOM 789 C C . PRO A 1 98 ? -1.234 -1.856 11.974 1.00 97.88 98 PRO A C 1
ATOM 791 O O . PRO A 1 98 ? -1.216 -2.256 13.141 1.00 97.88 98 PRO A O 1
ATOM 794 N N . LEU A 1 99 ? -0.974 -0.594 11.644 1.00 97.25 99 LEU A N 1
ATOM 795 C CA . LEU A 1 99 ? -0.805 0.486 12.603 1.00 97.25 99 LEU A CA 1
ATOM 796 C C . LEU A 1 99 ? -2.176 1.059 12.960 1.00 97.25 99 LEU A C 1
ATOM 798 O O . LEU A 1 99 ? -2.889 1.576 12.101 1.00 97.25 99 LEU A O 1
ATOM 802 N N . ARG A 1 100 ? -2.551 0.992 14.237 1.00 96.25 100 ARG A N 1
ATOM 803 C CA . ARG A 1 100 ? -3.802 1.575 14.727 1.00 96.25 100 ARG A CA 1
ATOM 804 C C . ARG A 1 100 ? -3.571 3.017 15.158 1.00 96.25 100 ARG A C 1
ATOM 806 O O . ARG A 1 100 ? -2.961 3.249 16.196 1.00 96.25 100 ARG A O 1
ATOM 813 N N . LEU A 1 101 ? -4.108 3.977 14.409 1.00 94.94 101 LEU A N 1
ATOM 814 C CA . LEU A 1 101 ? -3.902 5.399 14.694 1.00 94.94 101 LEU A CA 1
ATOM 815 C C . LEU A 1 101 ? -4.615 5.876 15.962 1.00 94.94 101 LEU A C 1
ATOM 817 O O . LEU A 1 101 ? -4.178 6.852 16.560 1.00 94.94 101 LEU A O 1
ATOM 821 N N . SER A 1 102 ? -5.628 5.147 16.446 1.00 92.81 102 SER A N 1
ATOM 822 C CA . SER A 1 102 ? -6.344 5.510 17.680 1.00 92.81 102 SER A CA 1
ATOM 823 C C . SER A 1 102 ? -5.445 5.562 18.925 1.00 92.81 102 SER A C 1
ATOM 825 O O . SER A 1 102 ? -5.766 6.204 19.921 1.00 92.81 102 SER A O 1
ATOM 827 N N . GLN A 1 103 ? -4.267 4.928 18.889 1.00 92.62 103 GLN A N 1
ATOM 828 C CA . GLN A 1 103 ? -3.272 5.070 19.958 1.00 92.62 103 GLN A CA 1
ATOM 829 C C . GLN A 1 103 ? -2.709 6.502 20.073 1.00 92.62 103 GLN A C 1
ATOM 831 O O . GLN A 1 103 ? -2.111 6.854 21.090 1.00 92.62 103 GLN A O 1
ATOM 836 N N . PHE A 1 104 ? -2.919 7.333 19.051 1.00 92.25 104 PHE A N 1
ATOM 837 C CA . PHE A 1 104 ? -2.478 8.720 18.976 1.00 92.25 104 PHE A CA 1
ATOM 838 C C . PHE A 1 104 ? -3.619 9.728 19.156 1.00 92.25 104 PHE A C 1
ATOM 840 O O . PHE A 1 104 ? -3.382 10.925 19.014 1.00 92.25 104 PHE A O 1
ATOM 847 N N . ASP A 1 105 ? -4.840 9.299 19.501 1.00 89.19 105 ASP A N 1
ATOM 848 C CA . ASP A 1 105 ? -6.002 10.200 19.623 1.00 89.19 105 ASP A CA 1
ATOM 849 C C . ASP A 1 105 ? -5.753 11.344 20.618 1.00 89.19 105 ASP A C 1
ATOM 851 O O . ASP A 1 105 ? -6.111 12.490 20.362 1.00 89.19 105 ASP A O 1
ATOM 855 N N . LYS A 1 106 ? -5.023 11.075 21.711 1.00 87.19 106 LYS A N 1
ATOM 856 C CA . LYS A 1 106 ? -4.632 12.100 22.701 1.00 87.19 106 LYS A CA 1
ATOM 857 C C . LYS A 1 106 ? -3.723 13.198 22.135 1.00 87.19 106 LYS A C 1
ATOM 859 O O . LYS A 1 106 ? -3.598 14.248 22.753 1.00 87.19 106 LYS A O 1
ATOM 864 N N . ARG A 1 107 ? -3.061 12.943 21.003 1.00 85.31 107 ARG A N 1
ATOM 865 C CA . ARG A 1 107 ? -2.207 13.901 20.283 1.00 85.31 107 ARG A CA 1
ATOM 866 C C . ARG A 1 107 ? -2.955 14.610 19.151 1.00 85.31 107 ARG A C 1
ATOM 868 O O . ARG A 1 107 ? -2.350 15.415 18.456 1.00 85.31 107 ARG A O 1
ATOM 875 N N . GLY A 1 108 ? -4.239 14.302 18.948 1.00 83.94 108 GLY A N 1
ATOM 876 C CA . GLY A 1 108 ? -5.064 14.935 17.922 1.00 83.94 108 GLY A CA 1
ATOM 877 C C . GLY A 1 108 ? -4.607 14.640 16.494 1.00 83.94 108 GLY A C 1
ATOM 878 O O . GLY A 1 108 ? -4.727 15.512 15.641 1.00 83.94 108 GLY A O 1
ATOM 879 N N . TRP A 1 109 ? -4.078 13.440 16.217 1.00 86.38 109 TRP A N 1
ATOM 880 C CA . TRP A 1 109 ? -3.479 13.092 14.915 1.00 86.38 109 TRP A CA 1
ATOM 881 C C . TRP A 1 109 ? -4.374 13.399 13.699 1.00 86.38 109 TRP A C 1
ATOM 883 O O . TRP A 1 109 ? -3.858 13.673 12.623 1.00 86.38 109 TRP A O 1
ATOM 893 N N . SER A 1 110 ? -5.702 13.361 13.852 1.00 81.25 110 SER A N 1
ATOM 894 C CA . SER A 1 110 ? -6.662 13.582 12.765 1.00 81.25 110 SER A CA 1
ATOM 895 C C . SER A 1 110 ? -6.997 15.054 12.493 1.00 81.25 110 SER A C 1
ATOM 897 O O . SER A 1 110 ? -7.644 15.346 11.491 1.00 81.25 110 SER A O 1
ATOM 899 N N . THR A 1 111 ? -6.637 15.967 13.399 1.00 75.94 111 THR A N 1
ATOM 900 C CA . THR A 1 111 ? -7.001 17.399 13.346 1.00 75.94 111 THR A CA 1
ATOM 901 C C . THR A 1 111 ? -5.820 18.334 13.595 1.00 75.94 111 THR A C 1
ATOM 903 O O . THR A 1 111 ? -6.004 19.546 13.628 1.00 75.94 111 THR A O 1
ATOM 906 N N . SER A 1 112 ? -4.636 17.787 13.861 1.00 68.44 112 SER A N 1
ATOM 907 C CA . SER A 1 112 ? -3.431 18.554 14.153 1.00 68.44 112 SER A CA 1
ATOM 908 C C . SER A 1 112 ? -2.745 18.968 12.854 1.00 68.44 112 SER A C 1
ATOM 910 O O . SER A 1 112 ? -2.424 18.107 12.041 1.00 68.44 112 SER A O 1
ATOM 912 N N . ASP A 1 113 ? -2.448 20.261 12.719 1.00 64.50 113 ASP A N 1
ATOM 913 C CA . ASP A 1 113 ? -1.514 20.792 11.710 1.00 64.50 113 ASP A CA 1
ATOM 914 C C . ASP A 1 113 ? -0.039 20.631 12.147 1.00 64.50 113 ASP A C 1
ATOM 916 O O . ASP A 1 113 ? 0.878 21.138 11.503 1.00 64.50 113 ASP A O 1
ATOM 920 N N . GLY A 1 114 ? 0.198 19.988 13.297 1.00 63.44 114 GLY A N 1
ATOM 921 C CA . GLY A 1 114 ? 1.525 19.757 13.862 1.00 63.44 114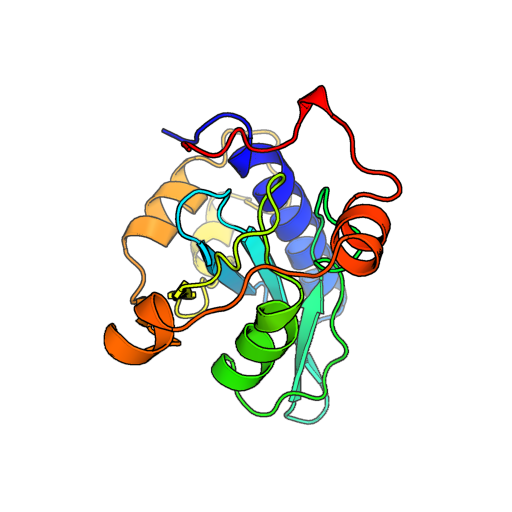 GLY A CA 1
ATOM 922 C C . GLY A 1 114 ? 2.261 18.573 13.235 1.00 63.44 114 GLY A C 1
ATOM 923 O O . GLY A 1 114 ? 1.681 17.755 12.529 1.00 63.44 114 GLY A O 1
ATOM 924 N N . ASP A 1 115 ? 3.548 18.461 13.556 1.00 68.75 115 ASP A N 1
ATOM 925 C CA . ASP A 1 115 ? 4.431 17.422 13.028 1.00 68.75 115 ASP A CA 1
ATOM 926 C C . ASP A 1 115 ? 3.951 15.997 13.388 1.00 68.75 115 ASP A C 1
ATOM 928 O O . ASP A 1 115 ? 3.757 15.647 14.560 1.00 68.75 115 ASP A O 1
ATOM 932 N N . LEU A 1 116 ? 3.749 15.172 12.358 1.00 77.06 116 LEU A N 1
ATOM 933 C CA . LEU A 1 116 ? 3.286 13.785 12.446 1.00 77.06 116 LEU A CA 1
ATOM 934 C C . LEU A 1 116 ? 4.448 12.779 12.416 1.00 77.06 116 LEU A C 1
ATOM 936 O O . LEU A 1 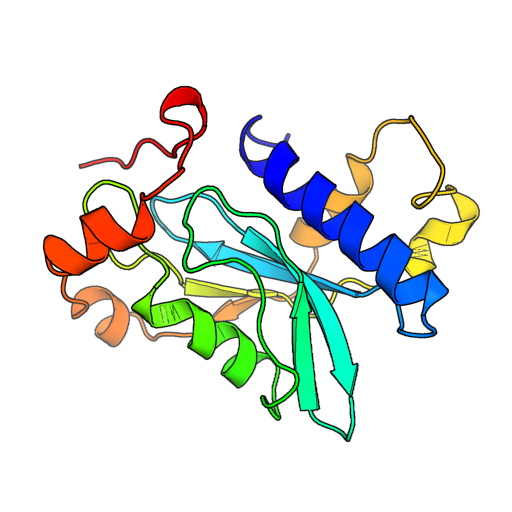116 ? 4.208 11.580 12.255 1.00 77.06 116 LEU A O 1
ATOM 940 N N . GLU A 1 117 ? 5.693 13.232 12.621 1.00 79.00 117 GLU A N 1
ATOM 941 C CA . GLU A 1 117 ? 6.900 12.397 12.551 1.00 79.00 117 GLU A CA 1
ATOM 942 C C . GLU A 1 117 ? 6.805 11.123 13.411 1.00 79.00 117 GLU A C 1
ATOM 944 O O . GLU A 1 117 ? 7.173 10.028 12.980 1.00 79.00 117 GLU A O 1
ATOM 949 N N . TYR A 1 118 ? 6.178 11.225 14.587 1.00 84.38 118 TYR A N 1
ATOM 950 C CA . TYR A 1 118 ? 5.982 10.102 15.509 1.00 84.38 118 TYR A CA 1
ATOM 951 C C . TYR A 1 118 ? 5.164 8.935 14.919 1.00 84.38 118 TYR A C 1
ATOM 953 O O . TYR A 1 118 ? 5.265 7.802 15.407 1.00 84.38 118 TYR A O 1
ATOM 961 N N . ILE A 1 119 ? 4.329 9.183 13.903 1.00 87.44 119 ILE A N 1
ATOM 962 C CA . ILE A 1 119 ? 3.596 8.133 13.182 1.00 87.44 119 ILE A CA 1
ATOM 963 C C . ILE A 1 119 ? 4.575 7.332 12.317 1.00 87.44 119 ILE A C 1
ATOM 965 O O . ILE A 1 119 ? 4.522 6.103 12.321 1.00 87.44 119 ILE A O 1
ATOM 969 N N . GLY A 1 120 ? 5.525 8.006 11.665 1.00 84.44 120 GLY A N 1
ATOM 970 C CA . GLY A 1 120 ? 6.638 7.381 10.942 1.00 84.44 120 GLY A CA 1
ATOM 971 C C . GLY A 1 120 ? 7.490 6.483 11.802 1.00 84.44 120 GLY A C 1
ATOM 972 O O . GLY A 1 120 ? 7.666 5.303 11.504 1.00 84.44 120 GLY A O 1
ATOM 973 N N . ASP A 1 121 ? 7.935 7.021 12.933 1.00 86.81 121 ASP A N 1
ATOM 974 C CA . ASP A 1 121 ? 8.734 6.276 13.908 1.00 86.81 121 ASP A CA 1
ATOM 975 C C . ASP A 1 121 ? 8.009 5.030 14.428 1.00 86.81 121 ASP A C 1
ATOM 977 O O . ASP A 1 121 ? 8.628 4.072 14.902 1.00 86.81 121 ASP A O 1
ATOM 981 N N . SER A 1 122 ? 6.676 5.034 14.369 1.00 90.75 122 SER A N 1
ATOM 982 C CA . SER A 1 122 ? 5.866 3.895 14.781 1.00 90.75 122 SER A CA 1
ATOM 983 C C . SER A 1 122 ? 5.871 2.776 13.742 1.00 90.75 122 SER A C 1
ATOM 985 O O . SER A 1 122 ? 5.838 1.616 14.147 1.00 90.75 122 SER A O 1
ATOM 987 N N . PHE A 1 123 ? 5.995 3.080 12.443 1.00 90.00 123 PHE A N 1
ATOM 988 C CA . PHE A 1 123 ? 6.156 2.059 11.398 1.00 90.00 123 PHE A CA 1
ATOM 989 C C . PHE A 1 123 ? 7.449 1.261 11.565 1.00 90.00 123 PHE A C 1
ATOM 991 O O . PHE A 1 123 ? 7.431 0.038 11.437 1.00 90.00 123 PHE A O 1
ATOM 998 N N . ALA A 1 124 ? 8.544 1.912 11.971 1.00 87.00 124 ALA A N 1
ATOM 999 C CA . ALA A 1 124 ? 9.825 1.243 12.221 1.00 87.00 124 ALA A CA 1
ATOM 1000 C C . ALA A 1 124 ? 9.754 0.145 13.305 1.00 87.00 124 ALA A C 1
ATOM 1002 O O . A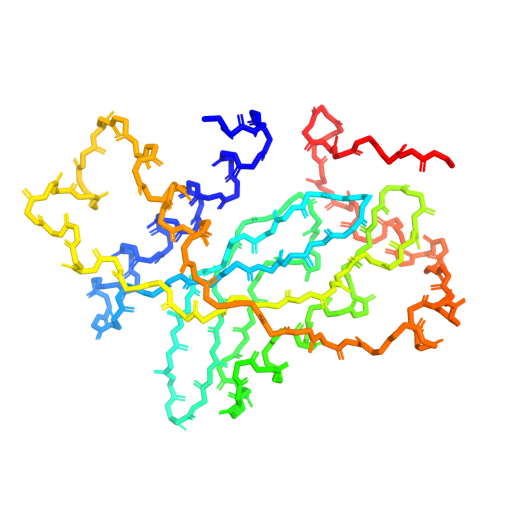LA A 1 124 ? 10.609 -0.737 13.352 1.00 87.00 124 ALA A O 1
ATOM 1003 N N . LYS A 1 125 ? 8.735 0.182 14.174 1.00 92.25 125 LYS A N 1
ATOM 1004 C CA . LYS A 1 125 ? 8.533 -0.775 15.276 1.00 92.25 125 LYS A CA 1
ATOM 1005 C C . LYS A 1 125 ? 7.569 -1.909 14.923 1.00 92.25 125 LYS A C 1
ATOM 1007 O O . LYS A 1 125 ? 7.360 -2.803 15.743 1.00 92.25 125 LYS A O 1
ATOM 1012 N N . LEU A 1 126 ? 6.942 -1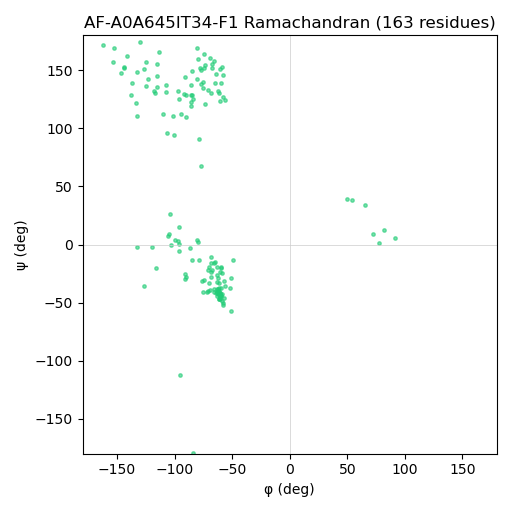.866 13.748 1.00 95.56 126 LEU A N 1
ATOM 1013 C CA . LEU A 1 126 ? 5.986 -2.886 13.331 1.00 95.56 126 LEU A CA 1
ATOM 1014 C C . LEU A 1 126 ? 6.705 -4.148 12.859 1.00 95.56 126 LEU A C 1
ATOM 1016 O O . LEU A 1 126 ? 7.812 -4.109 12.325 1.00 95.56 126 LEU A O 1
ATOM 1020 N N . ALA A 1 127 ? 6.027 -5.283 13.011 1.00 97.31 127 ALA A N 1
ATOM 1021 C CA . ALA A 1 127 ? 6.442 -6.509 12.348 1.00 97.31 127 ALA A CA 1
ATOM 1022 C C . ALA A 1 127 ? 6.171 -6.392 10.842 1.00 97.31 127 ALA A C 1
ATOM 1024 O O . ALA A 1 127 ? 5.067 -6.009 10.449 1.00 97.31 127 ALA A O 1
ATOM 1025 N N . TYR A 1 128 ? 7.159 -6.754 10.024 1.00 98.00 128 TYR A N 1
ATOM 1026 C CA . TYR A 1 128 ? 7.022 -6.861 8.573 1.00 98.00 128 TYR A CA 1
ATOM 1027 C C . TYR A 1 128 ? 7.010 -8.323 8.155 1.00 98.00 128 TYR A C 1
ATOM 1029 O O . TYR A 1 128 ? 7.810 -9.128 8.631 1.00 98.00 128 TYR A O 1
ATOM 1037 N N . HIS A 1 129 ? 6.109 -8.637 7.234 1.00 98.44 129 HIS A N 1
ATOM 1038 C CA . HIS A 1 129 ? 5.875 -9.977 6.722 1.00 98.44 129 HIS A CA 1
ATOM 1039 C C . HIS A 1 129 ? 6.362 -10.040 5.271 1.00 98.44 129 HIS A C 1
ATOM 1041 O O . HIS A 1 129 ? 5.775 -9.372 4.412 1.00 98.44 129 HIS A O 1
ATOM 1047 N N . PRO A 1 130 ? 7.428 -10.806 4.971 1.00 98.44 130 PRO A N 1
ATOM 1048 C CA . PRO A 1 130 ? 7.912 -10.981 3.605 1.00 98.44 130 PRO A CA 1
ATOM 1049 C C . PRO A 1 130 ? 6.839 -11.592 2.694 1.00 98.44 130 PRO A C 1
ATOM 1051 O O . PRO A 1 130 ? 6.120 -12.514 3.086 1.00 98.44 130 PRO A O 1
ATOM 1054 N N . LEU A 1 131 ? 6.733 -11.090 1.464 1.00 98.50 131 LEU A N 1
ATOM 1055 C CA . LEU A 1 131 ? 5.810 -11.610 0.448 1.00 98.50 131 LEU A CA 1
ATOM 1056 C C . LEU A 1 131 ? 6.446 -12.691 -0.426 1.00 98.50 131 LEU A C 1
ATOM 1058 O O . LEU A 1 131 ? 5.737 -13.583 -0.901 1.00 98.50 131 LEU A O 1
ATOM 1062 N N . LEU A 1 132 ? 7.765 -12.603 -0.610 1.00 98.06 132 LEU A N 1
ATOM 1063 C CA . LEU A 1 132 ? 8.562 -13.447 -1.490 1.00 98.06 132 LEU A CA 1
ATOM 1064 C C . LEU A 1 132 ? 9.736 -14.081 -0.742 1.00 98.06 132 LEU A C 1
ATOM 1066 O O . LEU A 1 132 ? 10.296 -13.492 0.181 1.00 98.06 132 LEU A O 1
ATOM 1070 N N . SER A 1 133 ? 10.148 -15.255 -1.211 1.00 98.00 133 SER A N 1
ATOM 1071 C CA . SER A 1 133 ? 11.466 -15.821 -0.917 1.00 98.00 133 SER A CA 1
ATOM 1072 C C . SER A 1 133 ? 12.575 -15.113 -1.706 1.00 98.00 133 SER A C 1
ATOM 1074 O O . SER A 1 133 ? 12.322 -14.440 -2.712 1.00 98.00 133 SER A O 1
ATOM 1076 N N . GLU A 1 134 ? 13.825 -15.314 -1.292 1.00 96.62 134 GLU A N 1
ATOM 1077 C CA . GLU A 1 134 ? 15.002 -14.827 -2.025 1.00 96.62 134 GLU A CA 1
ATOM 1078 C C . GLU A 1 134 ? 15.052 -15.388 -3.453 1.00 96.62 134 GLU A C 1
ATOM 1080 O O . GLU A 1 134 ? 15.254 -14.637 -4.405 1.00 96.62 134 GLU A O 1
ATOM 1085 N N . ALA A 1 135 ? 14.760 -16.683 -3.621 1.00 98.25 135 ALA A N 1
ATOM 1086 C CA . ALA A 1 135 ? 14.717 -17.334 -4.930 1.00 98.25 135 ALA A CA 1
ATOM 1087 C C . ALA A 1 135 ? 13.642 -16.733 -5.849 1.00 98.25 135 ALA A C 1
ATOM 1089 O O . ALA A 1 135 ? 13.904 -16.486 -7.023 1.00 98.25 135 ALA A O 1
ATOM 1090 N N . GLN A 1 136 ? 12.444 -16.448 -5.322 1.00 98.25 136 GLN A N 1
ATOM 1091 C CA . GLN A 1 136 ? 11.403 -15.761 -6.094 1.00 98.25 136 GLN A CA 1
ATOM 1092 C C . GLN A 1 136 ? 11.825 -14.344 -6.477 1.00 98.25 136 GLN A C 1
ATOM 1094 O O . GLN A 1 136 ? 11.604 -13.939 -7.611 1.00 98.25 136 GLN A O 1
ATOM 1099 N N . THR A 1 137 ? 12.446 -13.614 -5.548 1.00 97.62 137 THR A N 1
ATOM 1100 C CA . THR A 1 137 ? 12.916 -12.241 -5.778 1.00 97.62 137 THR A CA 1
ATOM 1101 C C . THR A 1 137 ? 13.950 -12.183 -6.904 1.00 97.62 137 THR A C 1
ATOM 1103 O O . THR A 1 137 ? 13.848 -11.327 -7.778 1.00 97.62 137 THR A O 1
ATOM 1106 N N . ALA A 1 138 ? 14.903 -13.119 -6.921 1.00 96.44 138 ALA A N 1
ATOM 1107 C CA . ALA A 1 138 ? 15.934 -13.206 -7.955 1.00 96.44 138 ALA A CA 1
ATOM 1108 C C . ALA A 1 138 ? 15.387 -13.593 -9.343 1.00 96.44 138 ALA A C 1
ATOM 1110 O O . ALA A 1 138 ? 16.031 -13.322 -10.351 1.00 96.44 138 ALA A O 1
ATOM 1111 N N . ALA A 1 139 ? 14.210 -14.222 -9.399 1.00 97.75 139 ALA A N 1
ATOM 1112 C CA . ALA A 1 139 ? 13.589 -14.699 -10.634 1.00 97.75 139 ALA A CA 1
ATOM 1113 C C . ALA A 1 139 ? 12.537 -13.735 -11.217 1.00 97.75 139 ALA A C 1
ATOM 1115 O O . ALA A 1 139 ? 11.879 -14.076 -12.202 1.00 97.75 139 ALA A O 1
ATOM 1116 N N . LEU A 1 140 ? 12.330 -12.555 -10.616 1.00 97.81 140 LEU A N 1
ATOM 1117 C CA . LEU A 1 140 ? 11.328 -11.603 -11.094 1.00 97.81 140 LEU A CA 1
ATOM 1118 C C . LEU A 1 140 ? 11.718 -11.012 -12.449 1.00 97.81 140 LEU A C 1
ATOM 1120 O O . LEU A 1 140 ? 12.812 -10.483 -12.630 1.00 97.81 140 LEU A O 1
ATOM 1124 N N . SER A 1 141 ? 10.772 -11.035 -13.382 1.00 97.31 141 SER A N 1
ATOM 1125 C CA . SER A 1 141 ? 10.868 -10.273 -14.625 1.00 97.31 141 SER A CA 1
ATOM 1126 C C . SER A 1 141 ? 10.566 -8.795 -14.382 1.00 97.31 141 SER A C 1
ATOM 1128 O O . SER A 1 141 ? 9.758 -8.447 -13.511 1.00 97.31 141 SER A O 1
ATOM 1130 N N . THR A 1 142 ? 11.171 -7.931 -15.194 1.00 97.25 142 THR A N 1
ATOM 1131 C CA . THR A 1 142 ? 10.717 -6.546 -15.342 1.00 97.25 142 THR A CA 1
ATOM 1132 C C . THR A 1 142 ? 9.328 -6.512 -15.977 1.00 97.25 142 THR A C 1
ATOM 1134 O O . THR A 1 142 ? 8.896 -7.473 -16.623 1.00 97.25 142 THR A O 1
ATOM 1137 N N . VAL A 1 143 ? 8.603 -5.418 -15.765 1.00 97.38 143 VAL A N 1
ATOM 1138 C CA . VAL A 1 143 ? 7.334 -5.187 -16.461 1.00 97.38 143 VAL A CA 1
ATOM 1139 C C . VAL A 1 143 ? 7.577 -4.817 -17.920 1.00 97.38 143 VAL A C 1
ATOM 1141 O O . VAL A 1 143 ? 8.640 -4.305 -18.275 1.00 97.38 143 VAL A O 1
ATOM 1144 N N . ASP A 1 144 ? 6.592 -5.092 -18.770 1.00 96.50 144 ASP A N 1
ATOM 1145 C CA . ASP A 1 144 ? 6.625 -4.650 -20.156 1.00 96.50 144 ASP A CA 1
ATOM 1146 C C . ASP A 1 144 ? 6.470 -3.126 -20.262 1.00 96.50 144 ASP A C 1
ATOM 1148 O O . ASP A 1 144 ? 5.975 -2.449 -19.354 1.00 96.50 144 ASP A O 1
ATOM 1152 N N . GLU A 1 145 ? 6.887 -2.583 -21.403 1.00 96.88 145 GLU A N 1
ATOM 1153 C CA . GLU A 1 145 ? 6.860 -1.146 -21.641 1.00 96.88 145 GLU A CA 1
ATOM 1154 C C . GLU A 1 145 ? 5.434 -0.577 -21.564 1.00 96.88 145 GLU A C 1
ATOM 1156 O O . GLU A 1 145 ? 5.221 0.455 -20.931 1.00 96.88 145 GLU A O 1
ATOM 1161 N N . ALA A 1 146 ? 4.425 -1.253 -22.119 1.00 97.19 146 ALA A N 1
ATOM 1162 C CA . ALA A 1 146 ? 3.061 -0.729 -22.104 1.00 97.19 146 ALA A CA 1
ATOM 1163 C C . ALA A 1 146 ? 2.522 -0.589 -20.672 1.00 97.19 146 ALA A C 1
ATOM 1165 O O . ALA A 1 146 ? 1.910 0.432 -20.341 1.00 97.19 146 ALA A O 1
ATOM 1166 N N . LEU A 1 147 ? 2.797 -1.566 -19.803 1.00 96.88 147 LEU A N 1
ATOM 1167 C CA . LEU A 1 147 ? 2.445 -1.483 -18.389 1.00 96.88 147 LEU A CA 1
ATOM 1168 C C . LEU A 1 147 ? 3.223 -0.380 -17.660 1.00 96.88 147 LEU A C 1
ATOM 1170 O O . LEU A 1 147 ? 2.623 0.347 -16.865 1.00 96.88 147 LEU A O 1
ATOM 1174 N N . LEU A 1 148 ? 4.519 -0.207 -17.945 1.00 96.94 148 LEU A N 1
ATOM 1175 C CA . LEU A 1 148 ? 5.323 0.875 -17.365 1.00 96.94 148 LEU A CA 1
ATOM 1176 C C . LEU A 1 148 ? 4.727 2.251 -17.690 1.00 96.94 148 LEU A C 1
ATOM 1178 O O . LEU A 1 148 ? 4.482 3.058 -16.789 1.00 96.94 148 LEU A O 1
ATOM 1182 N N . HIS A 1 149 ? 4.428 2.494 -18.969 1.00 96.12 149 HIS A N 1
ATOM 1183 C CA . HIS A 1 149 ? 3.795 3.735 -19.420 1.00 96.12 149 HIS A CA 1
ATOM 1184 C C . HIS A 1 149 ? 2.420 3.926 -18.772 1.00 96.12 149 HIS A C 1
ATOM 1186 O O . HIS A 1 149 ? 2.141 5.004 -18.248 1.00 96.12 149 HIS A O 1
ATOM 1192 N N . ALA A 1 150 ? 1.584 2.882 -18.733 1.00 96.12 150 ALA A N 1
ATOM 1193 C CA . ALA A 1 150 ? 0.262 2.937 -18.107 1.00 96.12 150 ALA A CA 1
ATOM 1194 C C . ALA A 1 150 ? 0.333 3.250 -16.601 1.00 96.12 150 ALA A C 1
ATOM 1196 O O . ALA A 1 150 ? -0.464 4.043 -16.092 1.00 96.12 150 ALA A O 1
ATOM 1197 N N . GLY A 1 151 ? 1.303 2.668 -15.890 1.00 95.00 151 GLY A N 1
ATOM 1198 C CA . GLY A 1 151 ? 1.546 2.926 -14.471 1.00 95.00 151 GLY A CA 1
ATOM 1199 C C . GLY A 1 151 ? 1.895 4.388 -14.191 1.00 95.00 151 GLY A C 1
ATOM 1200 O O . GLY A 1 151 ? 1.413 4.952 -13.208 1.00 95.00 151 GLY A O 1
ATOM 1201 N N . LEU A 1 152 ? 2.659 5.018 -15.087 1.00 94.69 152 LEU A N 1
ATOM 1202 C CA . LEU A 1 152 ? 3.142 6.395 -14.958 1.00 94.69 152 LEU A CA 1
ATOM 1203 C C . LEU A 1 152 ? 2.169 7.466 -15.475 1.00 94.69 152 LEU A C 1
ATOM 1205 O O . LEU A 1 152 ? 2.448 8.661 -15.325 1.00 94.69 152 LEU A O 1
ATOM 1209 N N . LEU A 1 153 ? 1.023 7.084 -16.049 1.00 95.06 153 LEU A N 1
ATOM 1210 C CA . LEU A 1 153 ? 0.014 8.040 -16.509 1.00 95.06 153 LEU A CA 1
ATOM 1211 C C . LEU A 1 153 ? -0.431 8.961 -15.366 1.00 95.06 153 LEU A C 1
ATOM 1213 O O . LEU A 1 153 ? -0.884 8.499 -14.319 1.00 95.06 153 LEU A O 1
ATOM 1217 N N . GLY A 1 154 ? -0.320 10.274 -15.576 1.00 89.88 154 GLY A N 1
ATOM 1218 C CA . GLY A 1 154 ? -0.680 11.292 -14.583 1.00 89.88 154 GLY A CA 1
ATOM 1219 C C . GLY A 1 154 ? 0.291 11.415 -13.402 1.00 89.88 154 GLY A C 1
ATOM 1220 O O . GLY A 1 154 ? -0.027 12.110 -12.437 1.00 89.88 154 GLY A O 1
ATOM 1221 N N . SER A 1 155 ? 1.451 10.754 -13.453 1.00 90.69 155 SER A N 1
ATOM 1222 C CA . SER A 1 155 ? 2.506 10.931 -12.454 1.00 90.69 155 SER A CA 1
ATOM 1223 C C . SER A 1 155 ? 3.130 12.331 -12.535 1.00 90.69 155 SER A C 1
ATOM 1225 O O . SER A 1 155 ? 3.162 12.962 -13.592 1.00 90.69 155 SER A O 1
ATOM 1227 N N . ASN A 1 156 ? 3.640 12.824 -11.404 1.00 87.94 156 ASN A N 1
ATOM 1228 C CA . ASN A 1 156 ? 4.486 14.015 -11.363 1.00 87.94 156 ASN A CA 1
ATOM 1229 C C . ASN A 1 156 ? 5.963 13.578 -11.402 1.00 87.94 156 ASN A C 1
ATOM 1231 O O . ASN A 1 156 ? 6.433 13.037 -10.397 1.00 87.94 156 ASN A O 1
ATOM 1235 N N . PRO A 1 157 ? 6.718 13.852 -12.485 1.00 86.19 157 PRO A N 1
ATOM 1236 C CA . PRO A 1 157 ? 8.110 13.418 -12.612 1.00 86.19 157 PRO A CA 1
ATOM 1237 C C . PRO A 1 157 ? 9.029 13.893 -11.480 1.00 86.19 157 PRO A C 1
ATOM 1239 O O . PRO A 1 157 ? 9.964 13.187 -11.110 1.00 86.19 157 PRO A O 1
ATOM 1242 N N . ALA A 1 158 ? 8.762 15.066 -10.894 1.00 85.69 158 ALA A N 1
ATOM 1243 C CA . ALA A 1 158 ? 9.569 15.600 -9.796 1.00 85.69 158 ALA A CA 1
ATOM 1244 C C . ALA A 1 158 ? 9.431 14.785 -8.495 1.00 85.69 158 ALA A C 1
ATOM 1246 O O . ALA A 1 158 ? 10.327 14.813 -7.651 1.00 85.69 158 ALA A O 1
ATOM 1247 N N . GLY A 1 159 ? 8.318 14.062 -8.345 1.00 82.38 159 GLY A N 1
ATOM 1248 C CA . GLY A 1 159 ? 8.008 13.244 -7.176 1.00 82.38 159 GLY A CA 1
ATOM 1249 C C . GLY A 1 159 ? 8.288 11.752 -7.352 1.00 82.38 159 GLY A C 1
ATOM 1250 O O . GLY A 1 159 ? 7.932 10.988 -6.462 1.00 82.38 159 GLY A O 1
ATOM 1251 N N . LEU A 1 160 ? 8.854 11.317 -8.482 1.00 88.50 160 LEU A N 1
ATOM 1252 C CA . LEU A 1 160 ? 9.166 9.905 -8.714 1.00 88.50 160 LEU A CA 1
ATOM 1253 C C . LEU A 1 160 ? 10.479 9.496 -8.035 1.00 88.50 160 LEU A C 1
ATOM 1255 O O . LEU A 1 160 ? 11.463 10.247 -8.047 1.00 88.50 160 LEU A O 1
ATOM 1259 N N . TYR A 1 161 ? 10.503 8.271 -7.506 1.00 89.31 161 TYR A N 1
ATOM 1260 C CA . TYR A 1 161 ? 11.723 7.629 -7.038 1.00 89.31 161 TYR A CA 1
ATOM 1261 C C . TYR A 1 161 ? 12.762 7.530 -8.160 1.00 89.31 161 TYR A C 1
ATOM 1263 O O . TYR A 1 161 ? 12.433 7.329 -9.335 1.00 89.31 161 TYR A O 1
ATOM 1271 N N . ARG A 1 162 ? 14.039 7.654 -7.785 1.00 91.00 162 ARG A N 1
ATOM 1272 C CA . ARG A 1 162 ? 15.173 7.479 -8.697 1.00 91.00 162 ARG A CA 1
ATOM 1273 C C . ARG A 1 162 ? 15.853 6.147 -8.382 1.00 91.00 162 ARG A C 1
ATOM 1275 O O . ARG A 1 162 ? 16.665 6.116 -7.455 1.00 91.00 162 ARG A O 1
ATOM 1282 N N . PRO A 1 163 ? 15.510 5.069 -9.105 1.00 92.38 163 PRO A N 1
ATOM 1283 C CA . PRO A 1 163 ? 16.109 3.767 -8.881 1.00 92.38 163 PRO A CA 1
ATOM 1284 C C . PRO A 1 163 ? 17.600 3.801 -9.191 1.00 92.38 163 PRO A C 1
ATOM 1286 O O . PRO A 1 163 ? 18.057 4.529 -10.074 1.00 92.38 163 PRO A O 1
ATOM 1289 N N . LYS A 1 164 ? 18.354 3.009 -8.436 1.00 91.25 164 LYS A N 1
ATOM 1290 C CA . LYS A 1 164 ? 19.740 2.679 -8.757 1.00 91.25 164 LYS A CA 1
ATOM 1291 C C . LYS A 1 164 ? 19.734 1.629 -9.865 1.00 91.25 164 LYS A C 1
ATOM 1293 O O . LYS A 1 164 ? 18.903 0.717 -9.825 1.00 91.25 164 LYS A O 1
ATOM 1298 N N . GLU A 1 165 ? 20.627 1.799 -10.832 1.00 77.62 165 GLU A N 1
ATOM 1299 C CA . GLU A 1 165 ? 20.891 0.812 -11.887 1.00 77.62 165 GLU A CA 1
ATOM 1300 C C . GLU A 1 165 ? 21.577 -0.441 -11.332 1.00 77.62 165 GLU A C 1
ATOM 1302 O O . GLU A 1 165 ? 22.400 -0.304 -10.391 1.00 77.62 165 GLU A O 1
#

Organism: NCBI:txid1076179